Protein AF-A0A6A4JTS9-F1 (afdb_monomer_lite)

Sequence (97 aa):
MTTFFVHYAIQKFLTLVIPNVAAQQFYDELDNHYNKLFNIMKTNPVLCKKASLYLYVTTKHSVKLTVCGFFTLGYPLITSIIAGCATYLVVLIQFSS

Radius of gyration: 21.21 Å; chains: 1; bounding box: 47×26×61 Å

Foldseek 3Di:
DVVVVVVVVVVVVVVLVVQLVVLAVVVVVLVVVLVVVVVVCVVDVVNVVPPVSVCVSVVRPPPQVADVVPRRRYDVVVVVVVVVVVVVVVVCVVVVD

Organism: Apolygus lucorum (NCBI:txid248454)

InterPro domains:
  IPR013604 7TM chemosensory receptor [PF08395] (9-96)

pL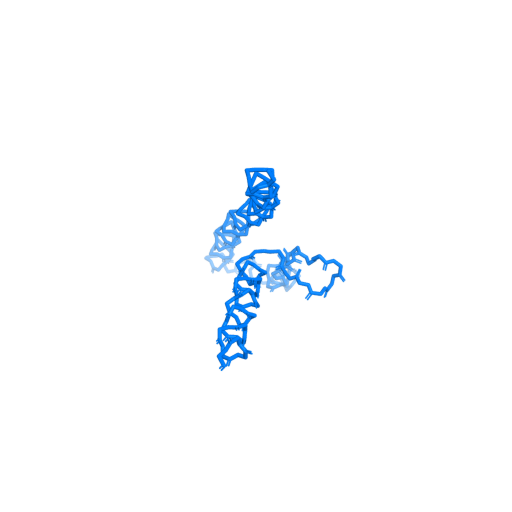DDT: mean 71.76, std 10.8, range [47.97, 93.88]

Secondary structure (DSSP, 8-state):
-HHHHHHHHHHHHHHHHHHHHHHHHHHHHHHHHHHHHHHHHHH-TTTTT-HHHHHHHHS------EETTTEESSHHHHHHHHHHHHHHHHHHHHH--

Structure (mmCIF, N/CA/C/O backbone):
data_AF-A0A6A4JTS9-F1
#
_entry.id   AF-A0A6A4JTS9-F1
#
loop_
_atom_site.group_PDB
_atom_site.id
_atom_site.type_symbol
_atom_site.label_atom_id
_atom_site.label_alt_id
_atom_site.label_comp_id
_atom_site.label_asym_id
_atom_site.label_entity_id
_atom_site.label_seq_id
_atom_site.pdbx_PDB_ins_code
_atom_site.Cartn_x
_atom_site.Cartn_y
_atom_site.Cartn_z
_atom_site.occupancy
_atom_site.B_iso_or_equiv
_atom_site.auth_seq_id
_atom_site.auth_comp_id
_atom_site.auth_asym_id
_atom_site.auth_atom_id
_atom_site.pdbx_PDB_model_num
ATOM 1 N N . MET A 1 1 ? 12.913 9.178 -29.842 1.00 60.75 1 MET A N 1
ATOM 2 C CA . MET A 1 1 ? 12.191 7.910 -29.575 1.00 60.75 1 MET A CA 1
ATOM 3 C C . MET A 1 1 ? 12.381 7.447 -28.129 1.00 60.75 1 MET A C 1
ATOM 5 O O . MET A 1 1 ? 11.393 7.196 -27.457 1.00 60.75 1 MET A O 1
ATOM 9 N N . THR A 1 2 ? 13.610 7.428 -27.607 1.00 70.38 2 THR A N 1
ATOM 10 C CA . THR A 1 2 ? 13.926 7.064 -26.209 1.00 70.38 2 THR A CA 1
ATOM 11 C C . THR A 1 2 ? 13.332 8.012 -25.157 1.00 70.38 2 THR A C 1
ATOM 13 O O . THR A 1 2 ? 12.783 7.552 -24.163 1.00 70.38 2 THR A O 1
ATOM 16 N N . THR A 1 3 ? 13.342 9.327 -25.391 1.00 75.50 3 THR A N 1
ATOM 17 C CA . THR A 1 3 ? 12.770 10.336 -24.473 1.00 75.50 3 THR A CA 1
ATOM 18 C C . THR A 1 3 ? 11.255 10.213 -24.283 1.00 75.50 3 THR A C 1
ATOM 20 O O . THR A 1 3 ? 10.766 10.352 -23.165 1.00 75.50 3 THR A O 1
ATOM 23 N N . PHE A 1 4 ? 10.514 9.877 -25.343 1.00 77.62 4 PHE A N 1
ATOM 24 C CA . PHE A 1 4 ? 9.074 9.605 -25.263 1.00 77.62 4 PHE A CA 1
ATOM 25 C C . PHE A 1 4 ? 8.770 8.353 -24.431 1.00 77.62 4 PHE A C 1
ATOM 27 O O . PHE A 1 4 ? 7.838 8.357 -23.630 1.00 77.62 4 PHE A O 1
ATOM 34 N N . PHE A 1 5 ? 9.578 7.301 -24.584 1.00 74.88 5 PHE A N 1
ATOM 35 C CA . PHE A 1 5 ? 9.396 6.047 -23.854 1.00 74.88 5 PHE A CA 1
ATOM 36 C C . PHE A 1 5 ? 9.656 6.220 -22.352 1.00 74.88 5 PHE A C 1
ATOM 38 O O . PHE A 1 5 ? 8.878 5.754 -21.522 1.00 74.88 5 PHE A O 1
ATOM 45 N N . VAL A 1 6 ? 10.710 6.962 -22.003 1.00 76.62 6 VAL A N 1
ATOM 46 C CA . VAL A 1 6 ? 11.043 7.292 -20.611 1.00 76.62 6 VAL A CA 1
ATOM 47 C C . VAL A 1 6 ? 9.949 8.152 -19.978 1.00 76.62 6 VAL A C 1
ATOM 49 O O . VAL A 1 6 ? 9.501 7.853 -18.874 1.00 76.62 6 VAL A O 1
ATOM 52 N N . HIS A 1 7 ? 9.454 9.172 -20.684 1.00 79.69 7 HIS A N 1
ATOM 53 C CA . HIS A 1 7 ? 8.371 10.018 -20.180 1.00 79.69 7 HIS A CA 1
ATOM 54 C C . HIS A 1 7 ? 7.082 9.218 -19.922 1.00 79.69 7 HIS A C 1
ATOM 56 O O . HIS A 1 7 ? 6.462 9.362 -18.869 1.00 79.69 7 HIS A O 1
ATOM 62 N N . TYR A 1 8 ? 6.720 8.317 -20.840 1.00 81.44 8 TYR A N 1
ATOM 63 C CA . TYR A 1 8 ? 5.561 7.435 -20.690 1.00 81.44 8 TYR A CA 1
ATOM 64 C C . TYR A 1 8 ? 5.695 6.489 -19.487 1.00 81.44 8 TYR A C 1
ATOM 66 O O . TYR A 1 8 ? 4.758 6.345 -18.698 1.00 81.44 8 TYR A O 1
ATOM 74 N N . ALA A 1 9 ? 6.873 5.881 -19.308 1.00 76.75 9 ALA A N 1
ATOM 75 C CA . ALA A 1 9 ? 7.153 4.995 -18.182 1.00 76.75 9 ALA A CA 1
ATOM 76 C C . ALA A 1 9 ? 7.065 5.732 -16.835 1.00 76.75 9 ALA A C 1
ATOM 78 O O . ALA A 1 9 ? 6.430 5.236 -15.904 1.00 76.75 9 ALA A O 1
ATOM 79 N N . ILE A 1 10 ? 7.627 6.942 -16.748 1.00 79.31 10 ILE A N 1
ATOM 80 C CA . ILE A 1 10 ? 7.562 7.778 -15.541 1.00 79.31 10 ILE A CA 1
ATOM 81 C C . ILE A 1 10 ? 6.112 8.154 -15.226 1.00 79.31 10 ILE A C 1
ATOM 83 O O . ILE A 1 10 ? 5.687 8.032 -14.078 1.00 79.31 10 ILE A O 1
ATOM 87 N N . GLN A 1 11 ? 5.323 8.556 -16.226 1.00 79.56 11 GLN A N 1
ATOM 88 C CA . GLN A 1 11 ? 3.934 8.961 -16.006 1.00 79.56 11 GLN A CA 1
ATOM 89 C C . GLN A 1 11 ? 3.063 7.797 -15.503 1.00 79.56 11 GLN A C 1
ATOM 91 O O . GLN A 1 11 ? 2.251 7.974 -14.589 1.00 79.56 11 GLN A O 1
ATOM 96 N N . LYS A 1 12 ? 3.259 6.594 -16.061 1.00 79.44 12 LYS A N 1
ATOM 97 C CA . LYS A 1 12 ? 2.590 5.360 -15.617 1.00 79.44 12 LYS A CA 1
ATOM 98 C C . LYS A 1 12 ? 3.004 4.948 -14.208 1.00 79.44 12 LYS A C 1
ATOM 100 O O . LYS A 1 12 ? 2.156 4.531 -13.423 1.00 79.44 12 LYS A O 1
ATOM 105 N N . PHE A 1 13 ? 4.279 5.107 -13.869 1.00 76.06 13 PHE A N 1
ATOM 106 C CA . PHE A 1 13 ? 4.768 4.840 -12.520 1.00 76.06 13 PHE A CA 1
ATOM 107 C C . PHE A 1 13 ? 4.153 5.814 -11.505 1.00 76.06 13 PHE A C 1
ATOM 109 O O . PHE A 1 13 ? 3.657 5.391 -10.461 1.00 76.06 13 PHE A O 1
ATOM 116 N N . LEU A 1 14 ? 4.080 7.105 -11.844 1.00 75.19 14 LEU A N 1
ATOM 117 C CA . LEU A 1 14 ? 3.484 8.132 -10.985 1.00 75.19 14 LEU A CA 1
ATOM 118 C C . LEU A 1 14 ? 1.999 7.854 -10.699 1.00 75.19 14 LEU A C 1
ATOM 120 O O . LEU A 1 14 ? 1.562 7.919 -9.552 1.00 75.19 14 LEU A O 1
ATOM 124 N N . THR A 1 15 ? 1.232 7.491 -11.733 1.00 75.38 15 THR A N 1
ATOM 125 C CA . THR A 1 15 ? -0.200 7.161 -11.590 1.00 75.38 15 THR A CA 1
ATOM 126 C C . THR A 1 15 ? -0.447 5.901 -10.766 1.00 75.38 15 THR A C 1
ATOM 128 O O . THR A 1 15 ? -1.521 5.768 -10.188 1.00 75.38 15 THR A O 1
ATOM 131 N N . LEU A 1 16 ? 0.528 4.995 -10.671 1.00 71.19 16 LEU A N 1
ATOM 132 C CA . LEU A 1 16 ? 0.426 3.783 -9.862 1.00 71.19 16 LEU A CA 1
ATOM 133 C C . LEU A 1 16 ? 0.788 4.023 -8.386 1.00 71.19 16 LEU A C 1
ATOM 135 O O . LEU A 1 16 ? 0.154 3.460 -7.491 1.00 71.19 16 LEU A O 1
ATOM 139 N N . VAL A 1 17 ? 1.795 4.856 -8.118 1.00 73.19 17 VAL A N 1
ATOM 140 C CA . VAL A 1 17 ? 2.312 5.085 -6.759 1.00 73.19 17 VAL A CA 1
ATOM 141 C C . VAL A 1 17 ? 1.385 5.981 -5.938 1.00 73.19 17 VAL A C 1
ATOM 143 O O . VAL A 1 17 ? 1.078 5.643 -4.798 1.00 73.19 17 VAL A O 1
ATOM 146 N N . ILE A 1 18 ? 0.885 7.081 -6.512 1.00 74.94 18 ILE A N 1
ATOM 147 C CA . ILE A 1 18 ? 0.054 8.069 -5.797 1.00 74.94 18 ILE A CA 1
ATOM 148 C C . ILE A 1 18 ? -1.179 7.441 -5.111 1.00 74.94 18 ILE A C 1
ATOM 150 O O . ILE A 1 18 ? -1.334 7.626 -3.902 1.00 74.94 18 ILE A O 1
ATOM 154 N N . PRO A 1 19 ? -2.044 6.673 -5.804 1.00 71.62 19 PRO A N 1
ATOM 155 C CA . PRO A 1 19 ? -3.225 6.089 -5.170 1.00 71.62 19 PRO A CA 1
ATOM 156 C C . PRO A 1 19 ? -2.879 5.012 -4.136 1.00 71.62 19 PRO A C 1
ATOM 158 O O . PRO A 1 19 ? -3.601 4.872 -3.155 1.00 71.62 19 PRO A O 1
ATOM 161 N N . ASN A 1 20 ? -1.774 4.276 -4.305 1.00 68.31 20 ASN A N 1
ATOM 162 C CA . ASN A 1 20 ? -1.354 3.282 -3.315 1.00 68.31 20 ASN A CA 1
ATOM 163 C C . ASN A 1 20 ? -0.791 3.926 -2.042 1.00 68.31 20 ASN A C 1
ATOM 165 O O . ASN A 1 20 ? -1.068 3.436 -0.951 1.00 68.31 20 ASN A O 1
ATOM 169 N N . VAL A 1 21 ? -0.042 5.026 -2.164 1.00 73.50 21 VAL A N 1
ATOM 170 C CA . VAL A 1 21 ? 0.449 5.791 -1.006 1.00 73.50 21 VAL A CA 1
ATOM 171 C C . VAL A 1 21 ? -0.717 6.436 -0.261 1.00 73.50 21 VAL A C 1
ATOM 173 O O . VAL A 1 21 ? -0.804 6.301 0.955 1.00 73.50 21 VAL A O 1
ATOM 176 N N . ALA A 1 22 ? -1.653 7.064 -0.976 1.00 72.50 22 ALA A N 1
ATOM 177 C CA . ALA A 1 22 ? -2.846 7.644 -0.362 1.00 72.50 22 ALA A C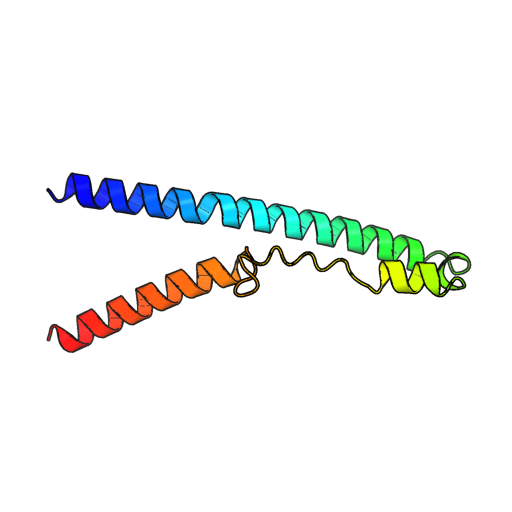A 1
ATOM 178 C C . ALA A 1 22 ? -3.711 6.577 0.331 1.00 72.50 22 ALA A C 1
ATOM 180 O O . ALA A 1 22 ? -4.165 6.782 1.456 1.00 72.50 22 ALA A O 1
ATOM 181 N N . ALA A 1 23 ? -3.892 5.412 -0.304 1.00 68.50 23 ALA A N 1
ATOM 182 C CA . ALA A 1 23 ? -4.579 4.283 0.312 1.00 68.50 23 ALA A CA 1
ATOM 183 C C . ALA A 1 23 ? -3.860 3.831 1.589 1.00 68.50 23 ALA A C 1
ATOM 185 O O . ALA A 1 23 ? -4.511 3.641 2.610 1.00 68.50 23 ALA A O 1
ATOM 186 N N . GLN A 1 24 ? -2.528 3.726 1.565 1.00 70.56 24 GLN A N 1
ATOM 187 C CA . GLN A 1 24 ? -1.732 3.356 2.734 1.00 70.56 24 GLN A CA 1
ATOM 188 C C . GLN A 1 24 ? -1.901 4.336 3.898 1.00 70.56 24 GLN A C 1
ATOM 190 O O . GLN A 1 24 ? -2.178 3.906 5.013 1.00 70.56 24 GLN A O 1
ATOM 195 N N . GL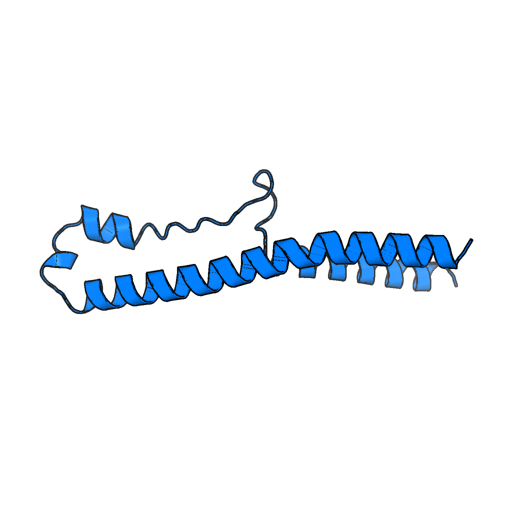N A 1 25 ? -1.795 5.640 3.640 1.00 73.38 25 GLN A N 1
ATOM 196 C CA . GLN A 1 25 ? -1.992 6.662 4.673 1.00 73.38 25 GLN A CA 1
ATOM 197 C C . GLN A 1 25 ? -3.388 6.575 5.297 1.00 73.38 25 GLN A C 1
ATOM 199 O O . GLN A 1 25 ? -3.547 6.738 6.504 1.00 73.38 25 GLN A O 1
ATOM 204 N N . PHE A 1 26 ? -4.397 6.263 4.485 1.00 73.06 26 PHE A N 1
ATOM 205 C CA . PHE A 1 26 ? -5.752 6.041 4.968 1.00 73.06 26 PHE A CA 1
ATOM 206 C C . PHE A 1 26 ? -5.861 4.796 5.866 1.00 73.06 26 PHE A C 1
ATOM 208 O O . PHE A 1 26 ? -6.550 4.844 6.883 1.00 73.06 26 PHE A O 1
ATOM 215 N N . TYR A 1 27 ? -5.157 3.702 5.550 1.00 71.19 27 TYR A N 1
ATOM 216 C CA . TYR A 1 27 ? -5.104 2.526 6.428 1.00 71.19 27 TYR A CA 1
ATOM 217 C C . TYR A 1 27 ? -4.441 2.820 7.769 1.00 71.19 27 TYR A C 1
ATOM 219 O O . TYR A 1 27 ? -4.956 2.380 8.797 1.00 71.19 27 TYR A O 1
ATOM 227 N N . ASP A 1 28 ? -3.332 3.557 7.767 1.00 74.44 28 ASP A N 1
ATOM 228 C CA . ASP A 1 28 ? -2.603 3.880 8.995 1.00 74.44 28 ASP A CA 1
ATOM 229 C C . ASP A 1 28 ? -3.451 4.781 9.915 1.00 74.44 28 ASP A C 1
ATOM 231 O O . ASP A 1 28 ? -3.534 4.546 11.125 1.00 74.44 28 ASP A O 1
ATOM 235 N N . GLU A 1 29 ? -4.168 5.756 9.345 1.00 76.25 29 GLU A N 1
ATOM 236 C CA . GLU A 1 29 ? -5.103 6.613 10.088 1.00 76.25 29 GLU A CA 1
ATOM 237 C C . GLU A 1 29 ? -6.289 5.808 10.650 1.00 76.25 29 GLU A C 1
ATOM 239 O O . GLU A 1 29 ? -6.672 5.977 11.814 1.00 76.25 29 GLU A O 1
ATOM 244 N N . LEU A 1 30 ? -6.847 4.885 9.858 1.00 73.50 30 LEU A N 1
ATOM 245 C CA . LEU A 1 30 ? -7.929 4.001 10.295 1.00 73.50 30 LEU A CA 1
ATOM 246 C C . LEU A 1 30 ? -7.498 3.061 11.422 1.00 73.50 30 LEU A C 1
ATOM 248 O O . LEU A 1 30 ? -8.251 2.892 12.383 1.00 73.50 30 LEU A O 1
ATOM 252 N N . ASP A 1 31 ? -6.315 2.452 11.336 1.00 76.38 31 ASP A N 1
ATOM 253 C CA . ASP A 1 31 ? -5.829 1.543 12.378 1.00 76.38 31 ASP A CA 1
ATOM 254 C C . ASP A 1 31 ? -5.532 2.320 13.671 1.00 76.38 31 ASP A C 1
ATOM 256 O O . ASP A 1 31 ? -5.894 1.872 14.758 1.00 76.38 31 ASP A O 1
ATOM 260 N N . ASN A 1 32 ? -5.007 3.547 13.575 1.00 80.88 32 ASN A N 1
ATOM 261 C CA . ASN A 1 32 ? -4.840 4.439 14.726 1.00 80.88 32 ASN A CA 1
ATOM 262 C C . ASN A 1 32 ? -6.182 4.813 15.379 1.00 80.88 32 ASN A C 1
ATOM 264 O O . ASN A 1 32 ? -6.321 4.752 16.606 1.00 80.88 32 ASN A O 1
ATOM 268 N N . HIS A 1 33 ? -7.192 5.172 14.581 1.00 75.00 33 HIS A N 1
ATOM 269 C CA . HIS A 1 33 ? -8.533 5.469 15.089 1.00 75.00 33 HIS A CA 1
ATOM 270 C C . HIS A 1 33 ? -9.166 4.239 15.754 1.00 75.00 33 HIS A C 1
ATOM 272 O O . HIS A 1 33 ? -9.695 4.329 16.865 1.00 75.00 33 HIS A O 1
ATOM 278 N N . TYR A 1 34 ? -9.054 3.076 15.114 1.00 71.81 34 TYR A N 1
ATOM 279 C CA . TYR A 1 34 ? -9.549 1.809 15.637 1.00 71.81 34 TYR A CA 1
ATOM 280 C C . TYR A 1 34 ? -8.865 1.428 16.954 1.00 71.81 34 TYR A C 1
ATOM 282 O O . TYR A 1 34 ? -9.545 1.086 17.920 1.00 71.81 34 TYR A O 1
ATOM 290 N N . ASN A 1 35 ? -7.539 1.549 17.040 1.00 77.12 35 ASN A N 1
ATOM 291 C CA . ASN A 1 35 ? -6.782 1.243 18.254 1.00 77.12 35 ASN A CA 1
ATOM 292 C C . ASN A 1 35 ? -7.178 2.162 19.418 1.00 77.12 35 ASN A C 1
ATOM 294 O O . ASN A 1 35 ? -7.328 1.690 20.549 1.00 77.12 35 ASN A O 1
ATOM 298 N N . LYS A 1 36 ? -7.432 3.453 19.159 1.00 81.06 36 LYS A N 1
ATOM 299 C CA . LYS A 1 36 ? -7.972 4.380 20.171 1.00 81.06 36 LYS A CA 1
ATOM 300 C C . LYS A 1 36 ? -9.356 3.946 20.651 1.00 81.06 36 LYS A C 1
ATOM 302 O O . LYS A 1 36 ? -9.586 3.885 21.859 1.00 81.06 36 LYS A O 1
ATOM 307 N N . LEU A 1 37 ? -10.256 3.602 19.729 1.00 74.81 37 LEU A N 1
ATOM 308 C CA . LEU A 1 37 ? -11.611 3.147 20.050 1.00 74.81 37 LEU A CA 1
ATOM 309 C C . LEU A 1 37 ? -11.592 1.840 20.862 1.00 74.81 37 LEU A C 1
ATOM 311 O O . LEU A 1 37 ? -12.292 1.715 21.869 1.00 74.81 37 LEU A O 1
ATOM 315 N N . PHE A 1 38 ? -10.736 0.897 20.466 1.00 76.19 38 PHE A N 1
ATOM 316 C CA . PHE A 1 38 ? -10.528 -0.371 21.158 1.00 76.19 38 PHE A CA 1
ATOM 317 C C . PHE A 1 38 ? -9.994 -0.158 22.577 1.00 76.19 38 PHE A C 1
ATOM 319 O O . PHE A 1 38 ? -10.477 -0.783 23.521 1.00 76.19 38 PHE A O 1
ATOM 326 N N . ASN A 1 39 ? -9.045 0.765 22.758 1.00 79.75 39 ASN A N 1
ATOM 327 C CA . ASN A 1 39 ? -8.501 1.080 24.075 1.00 79.75 39 ASN A CA 1
ATOM 328 C C . ASN A 1 39 ? -9.560 1.708 24.999 1.00 79.75 39 ASN A C 1
ATOM 330 O O . ASN A 1 39 ? -9.696 1.297 26.148 1.00 79.75 39 ASN A O 1
ATOM 334 N N . ILE A 1 40 ? -10.374 2.641 24.491 1.00 78.56 40 ILE A N 1
ATOM 335 C CA . ILE A 1 40 ? -11.482 3.247 25.252 1.00 78.56 40 ILE A CA 1
ATOM 336 C C . ILE A 1 40 ? -12.512 2.186 25.660 1.00 78.56 40 ILE A C 1
ATOM 338 O O . ILE A 1 40 ? -12.994 2.202 26.795 1.00 78.56 40 ILE A O 1
ATOM 342 N N . MET A 1 41 ? -12.829 1.246 24.767 1.00 70.88 41 MET A N 1
ATOM 343 C CA . MET A 1 41 ? -13.725 0.131 25.076 1.00 70.88 41 MET A CA 1
ATOM 344 C C . MET A 1 41 ? -13.128 -0.788 26.148 1.00 70.88 41 MET A C 1
ATOM 346 O O . MET A 1 41 ? -13.819 -1.131 27.105 1.00 70.88 41 MET A O 1
ATOM 350 N N . LYS A 1 42 ? -11.841 -1.136 26.035 1.00 71.00 42 LYS A N 1
ATOM 351 C CA . LYS A 1 42 ? -11.133 -1.982 27.005 1.00 71.00 42 LYS A CA 1
ATOM 352 C C . LYS A 1 42 ? -11.098 -1.366 28.407 1.00 71.00 42 LYS A C 1
ATOM 354 O O . LYS A 1 42 ? -11.254 -2.091 29.385 1.00 71.00 42 LYS A O 1
ATOM 359 N N . THR A 1 43 ? -10.936 -0.048 28.512 1.00 78.81 43 THR A N 1
ATOM 360 C CA . THR A 1 43 ? -10.904 0.672 29.798 1.00 78.81 43 THR A CA 1
ATOM 361 C C . THR A 1 43 ? -12.290 0.800 30.449 1.00 78.81 43 THR A C 1
ATOM 363 O O . THR A 1 43 ? -12.379 1.031 31.651 1.00 78.81 43 THR A O 1
ATOM 366 N N . ASN A 1 44 ? -13.382 0.607 29.698 1.00 72.00 44 ASN A N 1
ATOM 367 C CA . ASN A 1 44 ? -14.754 0.736 30.198 1.00 72.00 44 ASN A CA 1
ATOM 368 C C . ASN A 1 44 ? -15.466 -0.633 30.291 1.00 72.00 44 ASN A C 1
ATOM 370 O O . ASN A 1 44 ? -16.143 -1.048 29.345 1.00 72.00 44 ASN A O 1
ATOM 374 N N . PRO A 1 45 ? -15.419 -1.323 31.449 1.00 65.88 45 PRO A N 1
ATOM 375 C CA . PRO A 1 45 ? -15.975 -2.674 31.607 1.00 65.88 45 PRO A CA 1
ATOM 376 C C . PRO A 1 45 ? -17.502 -2.756 31.416 1.00 65.88 45 PRO A C 1
ATOM 378 O O . PRO A 1 45 ? -18.035 -3.827 31.129 1.00 65.88 45 PRO A O 1
ATOM 381 N N . VAL A 1 46 ? -18.217 -1.630 31.523 1.00 66.81 46 VAL A N 1
ATOM 382 C CA . VAL A 1 46 ? -19.669 -1.539 31.276 1.00 66.81 46 VAL A CA 1
ATOM 383 C C . VAL A 1 46 ? -20.003 -1.678 29.784 1.00 66.81 46 VAL A C 1
ATOM 385 O O . VAL A 1 46 ? -21.031 -2.258 29.434 1.00 66.81 46 VAL A O 1
ATOM 388 N N . LEU A 1 47 ? -19.124 -1.200 28.896 1.00 58.25 47 LEU A N 1
ATOM 389 C CA . LEU A 1 47 ? -19.324 -1.239 27.443 1.00 58.25 47 LEU A CA 1
ATOM 390 C C . LEU A 1 47 ? -18.987 -2.617 26.846 1.00 58.25 47 LEU A C 1
ATOM 392 O O . LEU A 1 47 ? -19.654 -3.044 25.906 1.00 58.25 47 LEU A O 1
ATOM 396 N N . CYS A 1 48 ? -18.045 -3.356 27.446 1.00 56.97 48 CYS A N 1
ATOM 397 C CA . CYS A 1 48 ? -17.724 -4.744 27.077 1.00 56.97 48 CYS A CA 1
ATOM 398 C C . CYS A 1 48 ? -18.858 -5.743 27.368 1.00 56.97 48 CYS A C 1
ATOM 400 O O . CYS A 1 48 ? -18.887 -6.828 26.793 1.00 56.97 48 CYS A O 1
ATOM 402 N N . LYS A 1 49 ? -19.812 -5.394 28.242 1.00 63.12 49 LYS A N 1
ATOM 403 C CA . LYS A 1 49 ? -20.935 -6.273 28.606 1.00 63.12 49 LYS A CA 1
ATOM 404 C C . LYS A 1 49 ? -21.984 -6.407 27.495 1.00 63.12 49 LYS A C 1
ATOM 406 O O . LYS A 1 49 ? -22.765 -7.356 27.504 1.00 63.12 49 LYS A O 1
ATOM 411 N N . LYS A 1 50 ? -22.014 -5.479 26.529 1.00 67.19 50 LYS A N 1
ATOM 412 C CA . LYS A 1 50 ? -22.868 -5.579 25.338 1.00 67.19 50 LYS A CA 1
ATOM 413 C C . LYS A 1 50 ? -22.131 -6.352 24.246 1.00 67.19 50 LYS A C 1
ATOM 415 O O . LYS A 1 50 ? -21.325 -5.782 23.514 1.00 67.19 50 LYS A O 1
ATOM 420 N N . ALA A 1 51 ? -22.470 -7.634 24.106 1.00 65.31 51 ALA A N 1
ATOM 421 C CA . ALA A 1 51 ? -21.918 -8.527 23.084 1.00 65.31 51 ALA A CA 1
ATOM 422 C C . ALA A 1 51 ? -22.015 -7.954 21.657 1.00 65.31 51 ALA A C 1
ATOM 424 O O . ALA A 1 51 ? -21.115 -8.166 20.856 1.00 65.31 51 ALA A O 1
ATOM 425 N N . SER A 1 52 ? -23.055 -7.170 21.357 1.00 64.50 52 SER A N 1
ATOM 426 C CA . SER A 1 52 ? -23.232 -6.493 20.067 1.00 64.50 52 SER A CA 1
ATOM 427 C C . SER A 1 52 ? -22.228 -5.364 19.819 1.00 64.50 52 SER A C 1
ATOM 429 O O . SER A 1 52 ? -21.767 -5.201 18.695 1.00 64.50 52 SER A O 1
ATOM 431 N N . LEU A 1 53 ? -21.848 -4.610 20.856 1.00 65.50 53 LEU A N 1
ATOM 432 C CA . LEU A 1 53 ? -20.864 -3.531 20.744 1.00 65.50 53 LEU A CA 1
ATOM 433 C C . LEU A 1 53 ? -19.439 -4.096 20.692 1.00 65.50 53 LEU A C 1
ATOM 435 O O . LEU A 1 53 ? -18.618 -3.641 19.901 1.00 65.50 53 LEU A O 1
ATOM 439 N N . TYR A 1 54 ? -19.179 -5.138 21.487 1.00 65.06 54 TYR A N 1
ATOM 440 C CA . TYR A 1 54 ? -17.931 -5.893 21.445 1.00 65.06 54 TYR A CA 1
ATOM 441 C C . TYR A 1 54 ? -17.731 -6.584 20.093 1.00 65.06 54 TYR A C 1
ATOM 443 O O . TYR A 1 54 ? -16.636 -6.518 19.546 1.00 65.06 54 TYR A O 1
ATOM 451 N N . LEU A 1 55 ? -18.778 -7.187 19.517 1.00 62.69 55 LEU A N 1
ATOM 452 C CA . LEU A 1 55 ? -18.731 -7.721 18.157 1.00 62.69 55 LEU A CA 1
ATOM 453 C C . LEU A 1 55 ? -18.541 -6.612 17.132 1.00 62.69 55 LEU A C 1
ATOM 455 O O . LEU A 1 55 ? -17.674 -6.756 16.295 1.00 62.69 55 LEU A O 1
ATOM 459 N N . TYR A 1 56 ? -19.254 -5.489 17.215 1.00 65.12 56 TYR A N 1
ATOM 460 C CA . TYR A 1 56 ? -19.070 -4.383 16.268 1.00 65.12 56 TYR A CA 1
ATOM 461 C C . TYR A 1 56 ? -17.633 -3.843 16.255 1.00 65.12 56 TYR A C 1
ATOM 463 O O . TYR A 1 56 ? -17.092 -3.541 15.196 1.00 65.12 56 TYR A O 1
ATOM 471 N N . VAL A 1 57 ? -16.991 -3.766 17.423 1.00 64.06 57 VAL A N 1
ATOM 472 C CA . VAL A 1 57 ? -15.581 -3.379 17.511 1.00 64.06 57 VAL A CA 1
ATOM 473 C C . VAL A 1 57 ? -14.657 -4.523 17.102 1.00 64.06 57 VAL A C 1
ATOM 475 O O . VAL A 1 57 ? -13.724 -4.276 16.364 1.00 64.06 57 VAL A O 1
ATOM 478 N N . THR A 1 58 ? -14.912 -5.774 17.488 1.00 57.97 58 THR A N 1
ATOM 479 C CA . THR A 1 58 ? -14.043 -6.928 17.162 1.00 57.97 58 THR A CA 1
ATOM 480 C C . THR A 1 58 ? -14.163 -7.378 15.704 1.00 57.97 58 THR A C 1
ATOM 482 O O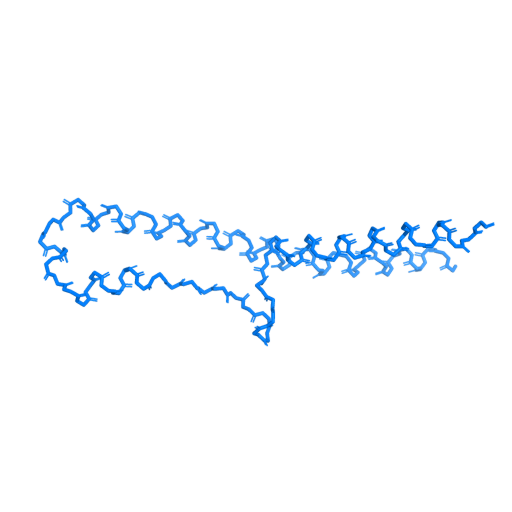 . THR A 1 58 ? -13.202 -7.879 15.121 1.00 57.97 58 THR A O 1
ATOM 485 N N . THR A 1 59 ? -15.317 -7.153 15.076 1.00 59.38 59 THR A N 1
ATOM 486 C CA . THR A 1 59 ? -15.531 -7.161 13.627 1.00 59.38 59 THR A CA 1
ATOM 487 C C . THR A 1 59 ? -14.858 -5.916 13.070 1.00 59.38 59 THR A C 1
ATOM 489 O O . THR A 1 59 ? -15.491 -4.987 12.579 1.00 59.38 59 THR A O 1
ATOM 492 N N . LYS A 1 60 ? -13.529 -5.892 13.205 1.00 55.22 60 LYS A N 1
ATOM 493 C CA . LYS A 1 60 ? -12.616 -4.943 12.597 1.00 55.22 60 LYS A CA 1
ATOM 494 C C . LYS A 1 60 ? -13.123 -4.735 11.180 1.00 55.22 60 LYS A C 1
ATOM 496 O O . LYS A 1 60 ? -13.141 -5.688 10.397 1.00 55.22 60 LYS A O 1
ATOM 501 N N . HIS A 1 61 ? -13.585 -3.522 10.880 1.00 50.34 61 HIS A N 1
ATOM 502 C CA . HIS A 1 61 ? -13.921 -3.085 9.532 1.00 50.34 61 HIS A CA 1
ATOM 503 C C . HIS A 1 61 ? -12.585 -3.076 8.780 1.00 50.34 61 HIS A C 1
ATOM 505 O O . HIS A 1 61 ? -11.932 -2.053 8.603 1.00 50.34 61 HIS A O 1
ATOM 511 N N . SER A 1 62 ? -12.095 -4.270 8.446 1.00 47.97 62 SER A N 1
ATOM 512 C CA . SER A 1 62 ? -10.948 -4.508 7.598 1.00 47.97 62 SER A CA 1
ATOM 513 C C . SER A 1 62 ? -11.459 -4.188 6.212 1.00 47.97 62 SER A C 1
ATOM 515 O O . SER A 1 62 ? -11.723 -5.069 5.398 1.00 47.97 62 SER A O 1
ATOM 517 N N . VAL A 1 63 ? -11.664 -2.893 5.970 1.00 51.41 63 VAL A N 1
ATOM 518 C CA . VAL A 1 63 ? -11.909 -2.316 4.653 1.00 51.41 63 VAL A CA 1
ATOM 519 C C . VAL A 1 63 ? -10.570 -2.379 3.960 1.00 51.41 63 VAL A C 1
ATOM 521 O O . VAL A 1 63 ? -9.921 -1.382 3.691 1.00 51.41 63 VAL A O 1
ATOM 524 N N . LYS A 1 64 ? -10.108 -3.606 3.745 1.00 53.06 64 LYS A N 1
ATOM 525 C CA . LYS A 1 64 ? -9.155 -3.943 2.722 1.00 53.06 64 LYS A CA 1
ATOM 526 C C . LYS A 1 64 ? -9.841 -3.482 1.452 1.00 53.06 64 LYS A C 1
ATOM 528 O O . LYS A 1 64 ? -10.707 -4.173 0.922 1.00 53.06 64 LYS A O 1
ATOM 533 N N . LEU A 1 65 ? -9.555 -2.249 1.051 1.00 55.66 65 LEU A N 1
ATOM 534 C CA . LEU A 1 65 ? -9.922 -1.700 -0.237 1.00 55.66 65 LEU A CA 1
ATOM 535 C C . LEU A 1 65 ? -9.292 -2.659 -1.235 1.00 55.66 65 LEU A C 1
ATOM 537 O O . LEU A 1 65 ? -8.084 -2.658 -1.450 1.00 55.66 65 LEU A O 1
ATOM 541 N N . THR A 1 66 ? -10.101 -3.594 -1.710 1.00 56.72 66 THR A N 1
ATOM 542 C CA . THR A 1 66 ? -9.647 -4.685 -2.554 1.00 56.72 66 THR A CA 1
ATOM 543 C C . THR A 1 66 ? -10.026 -4.283 -3.966 1.00 56.72 66 THR A C 1
ATOM 545 O O . THR A 1 66 ? -11.212 -4.108 -4.250 1.00 56.72 66 THR A O 1
ATOM 548 N N . VAL A 1 67 ? -9.054 -4.105 -4.863 1.00 57.44 67 VAL A N 1
ATOM 549 C CA . VAL A 1 67 ? -9.365 -3.894 -6.281 1.00 57.44 67 VAL A CA 1
ATOM 550 C C . VAL A 1 67 ? -9.953 -5.199 -6.796 1.00 57.44 67 VAL A C 1
ATOM 552 O O . VAL A 1 67 ? -9.259 -6.216 -6.846 1.00 57.44 67 VAL A O 1
ATOM 555 N N . CYS A 1 68 ? -11.240 -5.179 -7.149 1.00 56.94 68 CYS A N 1
ATOM 556 C CA . CYS A 1 68 ? -11.930 -6.308 -7.779 1.00 56.94 68 CYS A CA 1
ATOM 557 C C . CYS A 1 68 ? -11.894 -7.624 -6.957 1.00 56.94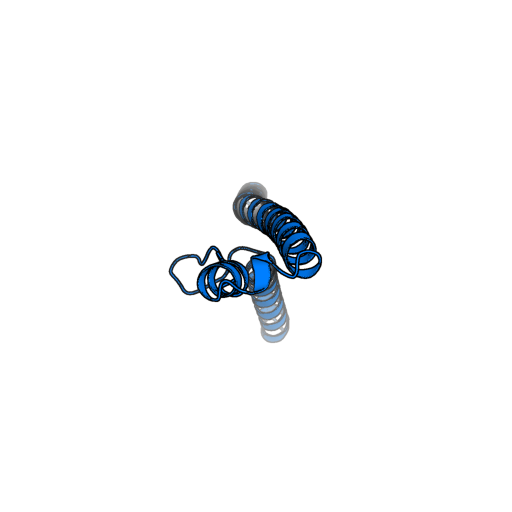 68 CYS A C 1
ATOM 559 O O . CYS A 1 68 ? -12.070 -8.700 -7.509 1.00 56.94 68 CYS A O 1
ATOM 561 N N . GLY A 1 69 ? -11.645 -7.571 -5.641 1.00 55.66 69 GLY A N 1
ATOM 562 C CA . GLY A 1 69 ? -11.545 -8.771 -4.790 1.00 55.66 69 GLY A CA 1
ATOM 563 C C . GLY A 1 69 ? -10.226 -9.555 -4.896 1.00 55.66 69 GLY A C 1
ATOM 564 O O . GLY A 1 69 ? -10.045 -10.516 -4.155 1.00 55.66 69 GLY A O 1
ATOM 565 N N . PHE A 1 70 ? -9.289 -9.136 -5.756 1.00 55.16 70 PHE A N 1
ATOM 566 C CA . PHE A 1 70 ? -8.033 -9.858 -6.004 1.00 55.16 70 PHE A CA 1
ATOM 567 C C . PHE A 1 70 ? -6.836 -9.298 -5.233 1.00 55.16 70 PHE A C 1
ATOM 569 O O . PHE A 1 70 ? -6.003 -10.064 -4.754 1.00 55.16 70 PHE A O 1
ATOM 576 N N . PHE A 1 71 ? -6.745 -7.972 -5.088 1.00 59.38 71 PHE A N 1
ATOM 577 C CA . PHE A 1 71 ? -5.589 -7.335 -4.457 1.00 59.38 71 PHE A CA 1
ATOM 578 C C . PHE A 1 71 ? -6.001 -6.232 -3.494 1.00 59.38 71 PHE A C 1
ATOM 580 O O . PHE A 1 71 ? -6.709 -5.298 -3.867 1.00 59.38 71 PHE A O 1
ATOM 587 N N . THR A 1 72 ? -5.509 -6.306 -2.262 1.00 61.06 72 THR A N 1
ATOM 588 C CA . THR A 1 72 ? -5.532 -5.182 -1.322 1.00 61.06 72 THR A CA 1
ATOM 589 C C . THR A 1 72 ? -4.725 -4.015 -1.890 1.00 61.06 72 THR A C 1
ATOM 591 O O . THR A 1 72 ? -3.522 -4.169 -2.103 1.00 61.06 72 THR A O 1
ATOM 594 N N . LEU A 1 73 ? -5.360 -2.857 -2.117 1.00 60.56 73 LEU A N 1
ATOM 595 C CA . LEU A 1 73 ? -4.643 -1.600 -2.354 1.00 60.56 73 LEU A CA 1
ATOM 596 C C . LEU A 1 73 ? -3.739 -1.325 -1.149 1.00 60.56 73 LEU A C 1
ATOM 598 O O . LEU A 1 73 ? -4.207 -1.424 -0.015 1.00 60.56 73 LEU A O 1
ATOM 602 N N . GLY A 1 74 ? -2.473 -0.989 -1.395 1.00 63.03 74 GLY A N 1
ATOM 603 C CA . GLY A 1 74 ? -1.460 -0.744 -0.364 1.00 63.03 74 GLY A CA 1
ATOM 604 C C . GLY A 1 74 ? -0.093 -1.333 -0.726 1.00 63.03 74 GLY A C 1
ATOM 605 O O . GLY A 1 74 ? 0.144 -1.748 -1.864 1.00 63.03 74 GLY A O 1
ATOM 606 N N . TYR A 1 75 ? 0.809 -1.412 0.259 1.00 62.69 75 TYR A N 1
ATOM 607 C CA . TYR A 1 75 ? 2.164 -1.965 0.088 1.00 62.69 75 TYR A CA 1
ATOM 608 C C . TYR A 1 75 ? 2.248 -3.314 -0.656 1.00 62.69 75 TYR A C 1
ATOM 610 O O . TYR A 1 75 ? 3.112 -3.429 -1.525 1.00 62.69 75 TYR A O 1
ATOM 618 N N . PRO A 1 76 ? 1.369 -4.313 -0.420 1.00 69.31 76 PRO A N 1
ATOM 619 C CA . PRO A 1 76 ? 1.471 -5.616 -1.083 1.00 69.31 76 PRO A CA 1
ATOM 620 C C . PRO A 1 76 ? 1.394 -5.538 -2.613 1.00 69.31 76 PRO A C 1
ATOM 622 O O . PRO A 1 76 ? 2.052 -6.314 -3.308 1.00 69.31 76 PRO A O 1
ATOM 625 N N . LEU A 1 77 ? 0.614 -4.592 -3.148 1.00 68.31 77 LEU A N 1
ATOM 626 C CA . LEU A 1 77 ? 0.451 -4.408 -4.588 1.00 68.31 77 LEU A CA 1
ATOM 627 C C . LEU A 1 77 ? 1.708 -3.794 -5.214 1.00 68.31 77 LEU A C 1
ATOM 629 O O . LEU A 1 77 ? 2.206 -4.303 -6.218 1.00 68.31 77 LEU A O 1
ATOM 633 N N . ILE A 1 78 ? 2.260 -2.747 -4.591 1.00 70.50 78 ILE A N 1
ATOM 634 C CA . ILE A 1 78 ? 3.516 -2.127 -5.037 1.00 70.50 78 ILE A CA 1
ATOM 635 C C . ILE A 1 78 ? 4.649 -3.159 -4.989 1.00 70.50 78 ILE A C 1
ATOM 637 O O . ILE A 1 78 ? 5.370 -3.326 -5.972 1.00 70.50 78 ILE A O 1
ATOM 641 N N . THR A 1 79 ? 4.780 -3.887 -3.878 1.00 76.19 79 THR A N 1
ATOM 642 C CA . THR A 1 79 ? 5.816 -4.913 -3.708 1.00 76.19 79 THR A CA 1
ATOM 643 C C . THR A 1 79 ? 5.702 -6.010 -4.765 1.00 76.19 79 THR A C 1
ATOM 645 O O . THR A 1 79 ? 6.723 -6.412 -5.313 1.00 76.19 79 THR A O 1
ATOM 648 N N . SER A 1 80 ? 4.488 -6.448 -5.112 1.00 81.44 80 SER A N 1
ATOM 649 C CA . SER A 1 80 ? 4.275 -7.473 -6.147 1.00 81.44 80 SER A CA 1
ATOM 650 C C . SER A 1 80 ? 4.676 -6.990 -7.543 1.00 81.44 80 SER A C 1
ATOM 652 O O . SER A 1 80 ? 5.306 -7.732 -8.292 1.00 81.44 80 SER A O 1
ATOM 654 N N . ILE A 1 81 ? 4.358 -5.739 -7.891 1.00 82.88 81 ILE A N 1
ATOM 655 C CA . ILE A 1 81 ? 4.734 -5.147 -9.185 1.00 82.88 81 ILE A CA 1
ATOM 656 C C . ILE A 1 81 ? 6.253 -4.985 -9.279 1.00 82.88 81 ILE A C 1
ATOM 658 O O . ILE A 1 81 ? 6.848 -5.377 -10.281 1.00 82.88 81 ILE A O 1
ATOM 662 N N . ILE A 1 82 ? 6.894 -4.459 -8.230 1.00 82.69 82 ILE A N 1
ATOM 663 C CA . ILE A 1 82 ? 8.357 -4.325 -8.178 1.00 82.69 82 ILE A CA 1
ATOM 664 C C . ILE A 1 82 ? 9.021 -5.702 -8.267 1.00 82.69 82 ILE A C 1
ATOM 666 O O . ILE A 1 82 ? 9.959 -5.870 -9.044 1.00 82.69 82 ILE A O 1
ATOM 670 N N . ALA A 1 83 ? 8.517 -6.690 -7.522 1.00 84.12 83 ALA A N 1
ATOM 671 C CA . ALA A 1 83 ? 9.022 -8.057 -7.562 1.00 84.12 83 ALA A CA 1
ATOM 672 C C . ALA A 1 83 ? 8.908 -8.653 -8.971 1.00 84.12 83 ALA A C 1
ATOM 674 O O . ALA A 1 83 ? 9.904 -9.142 -9.493 1.00 84.12 83 ALA A O 1
ATOM 675 N N . GLY A 1 84 ? 7.747 -8.532 -9.623 1.00 87.25 84 GLY A N 1
ATOM 676 C CA . GLY A 1 84 ? 7.541 -9.006 -10.993 1.00 87.25 84 GLY A CA 1
ATOM 677 C C . GLY A 1 84 ? 8.479 -8.341 -12.004 1.00 87.25 84 GLY A C 1
ATOM 678 O O . GLY A 1 84 ? 9.096 -9.031 -12.815 1.00 87.25 84 GLY A O 1
ATOM 679 N N . CYS A 1 85 ? 8.658 -7.019 -11.920 1.00 85.69 85 CYS A N 1
ATOM 680 C CA . CYS A 1 85 ? 9.624 -6.291 -12.747 1.00 85.69 85 CYS A CA 1
ATOM 681 C C . CYS A 1 85 ? 11.061 -6.776 -12.515 1.00 85.69 85 CYS A C 1
ATOM 683 O O . CYS A 1 85 ? 11.798 -6.975 -13.479 1.00 85.69 85 CYS A O 1
ATOM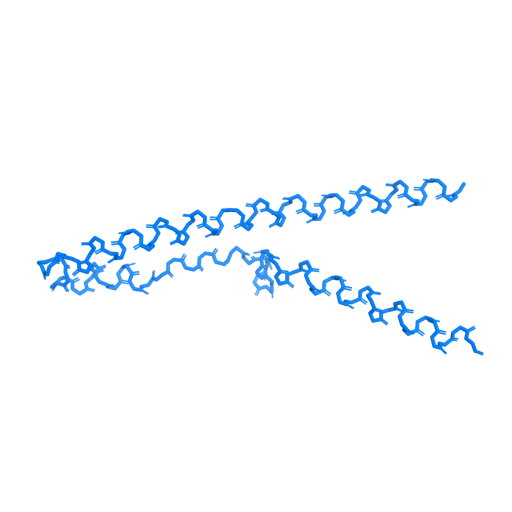 685 N N . ALA A 1 86 ? 11.458 -6.992 -11.259 1.00 88.06 86 ALA A N 1
ATOM 686 C CA . ALA A 1 86 ? 12.781 -7.502 -10.920 1.00 88.06 86 ALA A CA 1
ATOM 687 C C . ALA A 1 86 ? 12.993 -8.924 -11.460 1.00 88.06 86 ALA A C 1
ATOM 689 O O . ALA A 1 86 ? 14.032 -9.195 -12.056 1.00 88.06 86 ALA A O 1
ATOM 690 N N . THR A 1 87 ? 12.005 -9.818 -11.325 1.00 93.88 87 THR A N 1
ATOM 691 C CA . THR A 1 87 ? 12.078 -11.175 -11.888 1.00 93.88 87 THR A CA 1
ATOM 692 C C . THR A 1 87 ? 12.204 -11.133 -13.406 1.00 93.88 87 THR A C 1
ATOM 694 O O . THR A 1 87 ? 13.058 -11.816 -13.965 1.00 93.88 87 THR A O 1
ATOM 697 N N . TYR A 1 88 ? 11.412 -10.295 -14.077 1.00 90.19 88 TYR A N 1
ATOM 698 C CA . TYR A 1 88 ? 11.488 -10.134 -15.526 1.00 90.19 88 TYR A CA 1
ATOM 699 C C . TYR A 1 88 ? 12.853 -9.603 -15.978 1.00 90.19 88 TYR A C 1
ATOM 701 O O . TYR A 1 88 ? 13.431 -10.135 -16.922 1.00 90.19 88 TYR A O 1
ATOM 709 N N . LEU A 1 89 ? 13.401 -8.607 -15.276 1.00 87.81 89 LEU A N 1
ATOM 710 C CA . LEU A 1 89 ? 14.737 -8.075 -15.546 1.00 87.81 89 LEU A CA 1
ATOM 711 C C . LEU A 1 89 ? 15.811 -9.163 -15.398 1.00 87.81 89 LEU A C 1
ATOM 713 O O . LEU A 1 89 ? 16.668 -9.302 -16.265 1.00 87.81 89 LEU A O 1
ATOM 717 N N . VAL A 1 90 ? 15.749 -9.951 -14.323 1.00 93.12 90 VAL A N 1
ATOM 718 C CA . VAL A 1 90 ? 16.694 -11.046 -14.060 1.00 93.12 90 VAL A CA 1
ATOM 719 C C . VAL A 1 90 ? 16.622 -12.116 -15.152 1.00 93.12 90 VAL A C 1
ATOM 721 O O . VAL A 1 90 ? 17.662 -12.547 -15.641 1.00 93.12 90 VAL A O 1
ATOM 724 N N . VAL A 1 91 ? 15.417 -12.511 -15.568 1.00 93.31 91 VAL A N 1
ATOM 725 C CA . VAL A 1 91 ? 15.200 -13.457 -16.676 1.00 93.31 91 VAL A CA 1
ATOM 726 C C . VAL A 1 91 ? 15.770 -12.895 -17.978 1.00 93.31 91 VAL A C 1
ATOM 728 O O . VAL A 1 91 ? 16.533 -13.576 -18.654 1.00 93.31 91 VAL A O 1
ATOM 731 N N . LEU A 1 92 ? 15.474 -11.637 -18.307 1.00 89.94 92 LEU A N 1
ATOM 732 C CA . LEU A 1 92 ? 16.023 -10.975 -19.492 1.00 89.94 92 LEU A CA 1
ATOM 733 C C . LEU A 1 92 ? 17.550 -10.992 -19.512 1.00 89.94 92 LEU A C 1
ATOM 735 O O . LEU A 1 92 ? 18.132 -11.307 -20.540 1.00 89.94 92 LEU A O 1
ATOM 739 N N . ILE A 1 93 ? 18.196 -10.677 -18.388 1.00 91.38 93 ILE A N 1
ATOM 740 C CA . ILE A 1 93 ? 19.660 -10.688 -18.289 1.00 91.38 93 ILE A CA 1
ATOM 741 C C . ILE A 1 93 ? 20.205 -12.106 -18.491 1.00 91.38 93 ILE A C 1
ATOM 743 O O . ILE A 1 93 ? 21.175 -12.279 -19.222 1.00 91.38 93 ILE A O 1
ATOM 747 N N . GLN A 1 94 ? 19.581 -13.115 -17.876 1.00 87.38 94 GLN A N 1
ATOM 748 C CA . GLN A 1 94 ? 20.036 -14.505 -17.975 1.00 87.38 94 GLN A CA 1
ATOM 749 C C . GLN A 1 94 ? 19.891 -15.093 -19.383 1.00 87.38 94 GLN A C 1
ATOM 751 O O . GLN A 1 94 ? 20.758 -15.849 -19.799 1.00 87.38 94 GLN A O 1
ATOM 756 N N . PHE A 1 95 ? 18.825 -14.758 -20.112 1.00 86.25 95 PHE A N 1
ATOM 757 C CA . PHE A 1 95 ? 18.561 -15.294 -21.457 1.00 86.25 95 PHE A CA 1
ATOM 758 C C . PHE A 1 95 ? 19.042 -14.386 -22.598 1.00 86.25 95 PHE A C 1
ATOM 760 O O . PHE A 1 95 ? 18.917 -14.751 -23.764 1.00 86.25 95 PHE A O 1
ATOM 767 N N . SER A 1 96 ? 19.560 -13.195 -22.287 1.00 80.44 96 SER A N 1
ATOM 768 C CA . SER A 1 96 ? 20.196 -12.306 -23.267 1.00 80.44 96 SER A CA 1
ATOM 769 C C . SER A 1 96 ? 21.685 -12.616 -23.474 1.00 80.44 96 SER A C 1
ATOM 771 O O . SER A 1 96 ? 22.301 -11.990 -24.340 1.00 80.44 96 SER A O 1
ATOM 773 N N . SER A 1 97 ? 22.259 -13.529 -22.682 1.00 51.38 97 SER A N 1
ATOM 774 C CA . SER A 1 97 ? 23.619 -14.055 -22.844 1.00 51.38 97 SER A CA 1
ATOM 775 C C . SER A 1 97 ? 23.599 -15.439 -23.471 1.00 51.38 97 SER A C 1
ATOM 777 O O . SER A 1 97 ? 24.633 -15.758 -24.097 1.00 51.38 97 SER A O 1
#